Protein AF-A0A285NQ86-F1 (afdb_monomer_lite)

Structure (mmCIF, N/CA/C/O backbone):
data_AF-A0A285NQ86-F1
#
_entry.id   AF-A0A285NQ86-F1
#
loop_
_atom_site.group_PDB
_atom_site.id
_atom_site.type_symbol
_atom_site.label_atom_id
_atom_site.label_alt_id
_atom_site.label_comp_id
_atom_site.label_asym_id
_atom_site.label_entity_id
_atom_site.label_seq_id
_atom_site.pdbx_PDB_ins_code
_atom_site.Cartn_x
_atom_site.Cartn_y
_atom_site.Cartn_z
_atom_site.occupancy
_atom_site.B_iso_or_equiv
_atom_site.auth_seq_id
_atom_site.auth_comp_id
_atom_site.auth_asym_id
_atom_site.auth_atom_id
_atom_site.pdbx_PDB_model_num
ATOM 1 N N . MET A 1 1 ? -14.097 10.245 -9.332 1.00 71.69 1 MET A N 1
ATOM 2 C CA . MET A 1 1 ? -13.538 10.288 -7.961 1.00 71.69 1 MET A CA 1
ATOM 3 C C . MET A 1 1 ? -12.787 8.986 -7.724 1.00 71.69 1 MET A C 1
ATOM 5 O O . MET A 1 1 ? -13.343 7.946 -8.057 1.00 71.69 1 MET A O 1
ATOM 9 N N . ILE A 1 2 ? -11.537 9.020 -7.247 1.00 87.94 2 ILE A N 1
ATOM 10 C CA . ILE A 1 2 ? -10.789 7.783 -6.964 1.00 87.94 2 ILE A CA 1
ATOM 11 C C . ILE A 1 2 ? -11.384 7.130 -5.719 1.00 87.94 2 ILE A C 1
ATOM 13 O O . ILE A 1 2 ? -11.469 7.758 -4.665 1.00 87.94 2 ILE A O 1
ATOM 17 N N . GLU A 1 3 ? -11.783 5.868 -5.838 1.00 92.81 3 GLU A N 1
ATOM 18 C CA . GLU A 1 3 ? -12.257 5.094 -4.696 1.00 92.81 3 GLU A CA 1
ATOM 19 C C . GLU A 1 3 ? -11.069 4.677 -3.817 1.00 92.81 3 GLU A C 1
ATOM 21 O O . GLU A 1 3 ? -10.182 3.940 -4.252 1.00 92.81 3 GLU A O 1
ATOM 26 N N . ILE A 1 4 ? -11.044 5.162 -2.572 1.00 96.62 4 ILE A N 1
ATOM 27 C CA . ILE A 1 4 ? -10.001 4.812 -1.602 1.00 96.62 4 ILE A CA 1
ATOM 28 C C . ILE A 1 4 ? -10.269 3.407 -1.070 1.00 96.62 4 ILE A C 1
ATOM 30 O O . ILE A 1 4 ? -11.353 3.105 -0.569 1.00 96.62 4 ILE A O 1
ATOM 34 N N . MET A 1 5 ? -9.254 2.549 -1.140 1.00 97.06 5 MET A N 1
ATOM 35 C CA . MET A 1 5 ? -9.350 1.188 -0.628 1.00 97.06 5 MET A CA 1
ATOM 36 C C . MET A 1 5 ? -9.450 1.196 0.897 1.00 97.06 5 MET A C 1
ATOM 38 O O . MET A 1 5 ? -8.749 1.945 1.580 1.00 97.06 5 MET A O 1
ATOM 42 N N . LYS A 1 6 ? -10.273 0.304 1.454 1.00 97.75 6 LYS A N 1
ATOM 43 C CA . LYS A 1 6 ? -10.273 0.053 2.899 1.00 97.75 6 LYS A CA 1
ATOM 44 C C . LYS A 1 6 ? -8.928 -0.549 3.302 1.00 97.75 6 LYS A C 1
ATOM 46 O O . LYS A 1 6 ? -8.310 -1.279 2.531 1.00 97.75 6 LYS A O 1
ATOM 51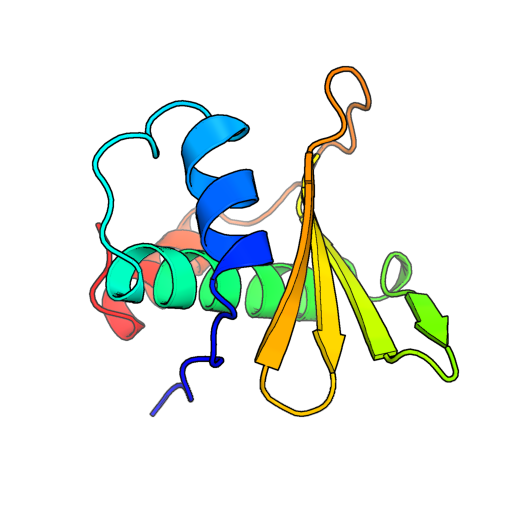 N N . LEU A 1 7 ? -8.491 -0.289 4.527 1.00 98.06 7 LEU A N 1
ATOM 52 C CA . LEU A 1 7 ? -7.250 -0.828 5.078 1.00 98.06 7 LEU A CA 1
ATOM 53 C C . LEU A 1 7 ? -7.563 -1.525 6.399 1.00 98.06 7 LEU A C 1
ATOM 55 O O . LEU A 1 7 ? -8.151 -0.903 7.282 1.00 98.06 7 LEU A O 1
ATOM 59 N N . ASN A 1 8 ? -7.216 -2.804 6.545 1.00 97.06 8 ASN A N 1
ATOM 60 C CA . ASN A 1 8 ? -7.377 -3.479 7.835 1.00 97.06 8 ASN A CA 1
ATOM 61 C C . ASN A 1 8 ? -6.278 -3.052 8.831 1.00 97.06 8 ASN A C 1
ATOM 63 O O . ASN A 1 8 ? -5.236 -2.515 8.448 1.00 97.06 8 ASN A O 1
ATOM 67 N N . ASP A 1 9 ? -6.510 -3.274 10.126 1.00 97.75 9 ASP A N 1
ATOM 68 C CA . ASP A 1 9 ? -5.596 -2.801 11.176 1.00 97.75 9 ASP A CA 1
ATOM 69 C C . ASP A 1 9 ? -4.241 -3.503 11.158 1.00 97.75 9 ASP A C 1
ATOM 71 O O . ASP A 1 9 ? -3.211 -2.871 11.402 1.00 97.75 9 ASP A O 1
ATOM 75 N N . LYS A 1 10 ? -4.220 -4.790 10.792 1.00 96.88 10 LYS A N 1
ATOM 76 C CA . LYS A 1 10 ? -2.977 -5.558 10.668 1.00 96.88 10 LYS A CA 1
ATOM 77 C C . LYS A 1 10 ? -2.082 -4.980 9.570 1.00 96.88 10 LYS A C 1
ATOM 79 O O . LYS A 1 10 ? -0.929 -4.660 9.835 1.00 96.88 10 LYS A O 1
ATOM 84 N N . ALA A 1 11 ? -2.620 -4.777 8.367 1.00 97.50 11 ALA A N 1
ATOM 85 C CA . ALA A 1 11 ? -1.888 -4.193 7.247 1.00 97.50 11 ALA A CA 1
ATOM 86 C C . ALA A 1 11 ? -1.479 -2.744 7.527 1.00 97.50 11 ALA A C 1
ATOM 88 O O . ALA A 1 11 ? -0.364 -2.357 7.182 1.00 97.50 11 ALA A O 1
ATOM 89 N N . TYR A 1 12 ? -2.341 -1.956 8.183 1.00 98.19 12 TYR A N 1
ATOM 90 C CA . TYR A 1 12 ? -1.987 -0.609 8.634 1.00 98.19 12 TYR A CA 1
ATOM 91 C C . TYR A 1 12 ? -0.778 -0.631 9.572 1.00 98.19 12 TYR A C 1
ATOM 93 O O . TYR A 1 12 ? 0.196 0.081 9.327 1.00 98.19 12 TYR A O 1
ATOM 101 N N . THR A 1 13 ? -0.818 -1.478 10.601 1.00 97.19 13 THR A N 1
ATOM 102 C CA . THR A 1 13 ? 0.265 -1.614 11.583 1.00 97.19 13 THR A CA 1
ATOM 103 C C . THR A 1 13 ? 1.568 -2.011 10.902 1.00 97.19 13 THR A C 1
ATOM 105 O O . THR A 1 13 ? 2.586 -1.346 11.102 1.00 97.19 13 THR A O 1
ATOM 108 N N . THR A 1 14 ? 1.534 -3.019 10.025 1.00 96.81 14 THR A N 1
ATOM 109 C CA . THR A 1 14 ? 2.717 -3.433 9.266 1.00 96.81 14 THR A CA 1
ATOM 110 C C . THR A 1 14 ? 3.248 -2.290 8.407 1.00 96.81 14 THR A C 1
ATOM 112 O O . THR A 1 14 ? 4.409 -1.922 8.544 1.00 96.81 14 THR A O 1
ATOM 115 N N . TYR A 1 15 ? 2.405 -1.650 7.593 1.00 96.62 15 TYR A N 1
ATOM 116 C CA . TYR A 1 15 ? 2.823 -0.552 6.718 1.00 96.62 15 TYR A CA 1
ATOM 117 C C . TYR A 1 15 ? 3.470 0.610 7.487 1.00 96.62 15 TYR A C 1
ATOM 119 O O . TYR A 1 15 ? 4.521 1.115 7.088 1.00 96.62 15 TYR A O 1
ATOM 127 N N . LYS A 1 16 ? 2.865 1.001 8.613 1.00 96.00 16 LYS A N 1
ATOM 128 C CA . LYS A 1 16 ? 3.350 2.058 9.511 1.00 96.00 16 LYS A CA 1
ATOM 129 C C . LYS A 1 16 ? 4.730 1.739 10.097 1.00 96.00 16 LYS A C 1
ATOM 131 O O . LYS A 1 16 ? 5.556 2.638 10.247 1.00 96.00 16 LYS A O 1
ATOM 136 N N . GLN A 1 17 ? 4.981 0.474 10.433 1.00 95.19 17 GLN A N 1
ATOM 137 C CA . GLN A 1 17 ? 6.213 0.033 11.094 1.00 95.19 17 GLN A CA 1
ATOM 138 C C . GLN A 1 17 ? 7.342 -0.297 10.115 1.00 95.19 17 GLN A C 1
ATOM 140 O O . GLN A 1 17 ? 8.509 -0.034 10.412 1.00 95.19 17 GLN A O 1
ATOM 145 N N . THR A 1 18 ? 7.019 -0.871 8.954 1.00 94.00 18 THR A N 1
ATOM 146 C CA . THR A 1 18 ? 8.025 -1.401 8.028 1.00 94.00 18 THR A CA 1
ATOM 147 C C . THR A 1 18 ? 8.461 -0.400 6.970 1.00 94.00 18 THR A C 1
ATOM 149 O O . THR A 1 18 ? 9.538 -0.575 6.401 1.00 94.00 18 THR A O 1
ATOM 152 N N . VAL A 1 19 ? 7.658 0.625 6.669 1.00 91.56 19 VAL A N 1
ATOM 153 C CA . VAL A 1 19 ? 7.984 1.636 5.653 1.00 91.56 19 VAL A CA 1
ATOM 154 C C . VAL A 1 19 ? 8.575 2.878 6.308 1.00 91.56 19 VAL A C 1
ATOM 156 O O . VAL A 1 19 ? 7.988 3.479 7.209 1.00 91.56 19 VAL A O 1
ATOM 159 N N . ARG A 1 20 ? 9.763 3.281 5.845 1.00 88.69 20 ARG A N 1
ATOM 160 C CA . ARG A 1 20 ? 10.470 4.458 6.361 1.00 88.69 20 ARG A CA 1
ATOM 161 C C . ARG A 1 20 ? 9.612 5.717 6.189 1.00 88.69 20 ARG A C 1
ATOM 163 O O . ARG A 1 20 ? 9.005 5.916 5.143 1.00 88.69 20 AR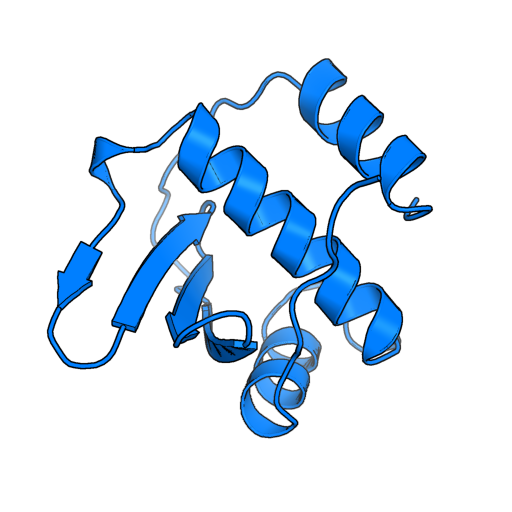G A O 1
ATOM 170 N N . GLY A 1 21 ? 9.579 6.561 7.220 1.00 88.25 21 GLY A N 1
ATOM 171 C CA . GLY A 1 21 ? 8.835 7.827 7.205 1.00 88.25 21 GLY A CA 1
ATOM 172 C C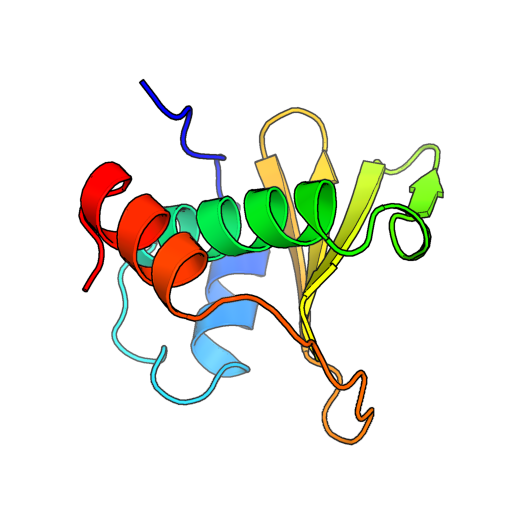 . GLY A 1 21 ? 7.328 7.697 7.449 1.00 88.25 21 GLY A C 1
ATOM 173 O O . GLY A 1 21 ? 6.644 8.711 7.483 1.00 88.25 21 GLY A O 1
ATOM 174 N N . ASN A 1 22 ? 6.804 6.484 7.668 1.00 92.25 22 ASN A N 1
ATOM 175 C CA . ASN A 1 22 ? 5.370 6.270 7.882 1.00 92.25 22 ASN A CA 1
ATOM 176 C C . ASN A 1 22 ? 4.964 6.076 9.353 1.00 92.25 22 ASN A C 1
ATOM 178 O O . ASN A 1 22 ? 3.787 5.873 9.622 1.00 92.25 22 ASN A O 1
ATOM 182 N N . ARG A 1 23 ? 5.879 6.166 10.329 1.00 91.38 23 ARG A N 1
ATOM 183 C CA . ARG A 1 23 ? 5.569 5.885 11.749 1.00 91.38 23 ARG A CA 1
ATOM 184 C C . ARG A 1 23 ? 4.496 6.787 12.366 1.00 91.38 23 ARG A C 1
ATOM 186 O O . ARG A 1 23 ? 3.885 6.380 13.346 1.00 91.38 23 ARG A O 1
ATOM 193 N N . THR A 1 24 ? 4.263 7.979 11.830 1.00 92.75 24 THR A N 1
ATOM 194 C CA . THR A 1 24 ? 3.311 8.961 12.378 1.00 92.75 24 THR A CA 1
ATOM 195 C C . THR A 1 24 ? 2.027 9.088 11.562 1.00 92.75 24 THR A C 1
ATOM 197 O O . THR A 1 24 ? 1.129 9.812 11.975 1.00 92.75 24 THR A O 1
ATOM 200 N N . ILE A 1 25 ? 1.897 8.373 10.438 1.00 94.69 25 ILE A N 1
ATOM 201 C CA . ILE A 1 25 ? 0.735 8.541 9.557 1.00 94.69 25 ILE A CA 1
ATOM 202 C C . ILE A 1 25 ? -0.518 7.897 10.148 1.00 94.69 25 ILE A C 1
ATOM 204 O O . ILE A 1 25 ? -0.480 6.830 10.780 1.00 94.69 25 ILE A O 1
ATOM 208 N N . THR A 1 26 ? -1.653 8.516 9.868 1.00 96.25 26 THR A N 1
ATOM 209 C CA . THR A 1 26 ? -2.980 7.990 10.169 1.00 96.25 26 THR A CA 1
ATOM 210 C C . THR A 1 26 ? -3.336 6.818 9.252 1.00 96.25 26 THR A C 1
ATOM 212 O O . THR A 1 26 ? -2.772 6.623 8.171 1.00 96.25 26 THR A O 1
ATOM 215 N N . LYS A 1 27 ? -4.333 6.028 9.662 1.00 96.75 27 LYS A N 1
ATOM 216 C CA . LYS A 1 27 ? -4.872 4.931 8.847 1.00 96.75 27 LYS A CA 1
ATOM 217 C C . LYS A 1 27 ? -5.469 5.428 7.522 1.00 96.75 27 LYS A C 1
ATOM 219 O O . LYS A 1 27 ? -5.341 4.749 6.507 1.00 96.75 27 LYS A O 1
ATOM 224 N N . SER A 1 28 ? -6.060 6.626 7.520 1.00 96.38 28 SER A N 1
ATOM 225 C CA . SER A 1 28 ? -6.606 7.273 6.318 1.00 96.38 28 SER A CA 1
ATOM 226 C C . SER A 1 28 ? -5.503 7.649 5.322 1.00 96.38 28 SER A C 1
ATOM 228 O O . SER A 1 28 ? -5.574 7.293 4.145 1.00 96.38 28 SER A O 1
ATOM 230 N N . GLU A 1 29 ? -4.425 8.282 5.791 1.00 96.50 29 GLU A N 1
ATOM 231 C CA . GLU A 1 29 ? -3.270 8.607 4.944 1.00 96.50 29 GLU A CA 1
ATOM 232 C C . GLU A 1 29 ? -2.587 7.349 4.404 1.00 96.50 29 GLU A C 1
ATOM 234 O O . GLU A 1 29 ? -2.222 7.297 3.228 1.00 96.50 29 GLU A O 1
ATOM 239 N N . ALA A 1 30 ? -2.455 6.308 5.233 1.00 97.25 30 ALA A N 1
ATOM 240 C CA . ALA A 1 30 ? -1.935 5.015 4.804 1.00 97.25 30 ALA A CA 1
ATOM 241 C C . ALA A 1 30 ? -2.798 4.398 3.694 1.00 97.25 30 ALA A C 1
ATOM 243 O O . ALA A 1 30 ? -2.262 3.977 2.669 1.00 97.25 30 ALA A O 1
ATOM 244 N N . ALA A 1 31 ? -4.125 4.391 3.858 1.00 97.62 31 ALA A N 1
ATOM 245 C CA . ALA A 1 31 ? -5.059 3.874 2.861 1.00 97.62 31 ALA A CA 1
ATOM 246 C C . ALA A 1 31 ? -4.943 4.620 1.524 1.00 97.62 31 ALA A C 1
ATOM 248 O O . ALA A 1 31 ? -4.863 3.987 0.471 1.00 97.62 31 ALA A O 1
ATOM 249 N N . LYS A 1 32 ? -4.842 5.954 1.551 1.00 97.56 32 LYS A N 1
ATOM 250 C CA . LYS A 1 32 ? -4.633 6.780 0.352 1.00 97.56 32 LYS A CA 1
ATOM 251 C C . LYS A 1 32 ? -3.292 6.486 -0.327 1.00 97.56 32 LYS A C 1
ATOM 253 O O . LYS A 1 32 ? -3.258 6.227 -1.528 1.00 97.56 32 LYS A O 1
ATOM 258 N N . LYS A 1 33 ? -2.187 6.457 0.431 1.00 96.62 33 LYS A N 1
ATOM 259 C CA . LYS A 1 33 ? -0.847 6.140 -0.103 1.00 96.62 33 LYS A CA 1
ATOM 260 C C . LYS A 1 33 ? -0.798 4.744 -0.725 1.00 96.62 33 LYS A C 1
ATOM 262 O O . LYS A 1 33 ? -0.234 4.575 -1.802 1.00 96.62 33 LYS A O 1
ATOM 267 N N . LEU A 1 34 ? -1.399 3.753 -0.071 1.00 97.31 34 LEU A N 1
ATOM 268 C CA . LEU A 1 34 ? -1.465 2.388 -0.586 1.00 97.31 34 LEU A CA 1
ATOM 269 C C . LEU A 1 34 ? -2.382 2.281 -1.808 1.00 97.31 34 LEU A C 1
ATOM 271 O O . LEU A 1 34 ? -2.012 1.608 -2.763 1.00 97.31 34 LEU A O 1
ATOM 275 N N . THR A 1 35 ? -3.510 2.997 -1.829 1.00 97.81 35 THR A N 1
ATOM 276 C CA . THR A 1 35 ? -4.385 3.094 -3.012 1.00 97.81 35 THR A CA 1
ATOM 277 C C . THR A 1 35 ? -3.611 3.646 -4.209 1.00 97.81 35 THR A C 1
ATOM 279 O O . THR A 1 35 ? -3.632 3.040 -5.276 1.00 97.81 35 THR A O 1
ATOM 282 N N . ARG A 1 36 ? -2.845 4.734 -4.025 1.00 96.75 36 ARG A N 1
ATOM 283 C CA . ARG A 1 36 ? -1.954 5.267 -5.069 1.00 96.75 36 ARG A CA 1
ATOM 284 C C . ARG A 1 36 ? -0.988 4.200 -5.580 1.00 96.75 36 ARG A C 1
ATOM 286 O O . ARG A 1 36 ? -0.840 4.034 -6.784 1.00 96.75 36 ARG A O 1
ATOM 293 N N . ASN A 1 37 ? -0.329 3.484 -4.671 1.00 95.94 37 ASN A N 1
ATOM 294 C CA .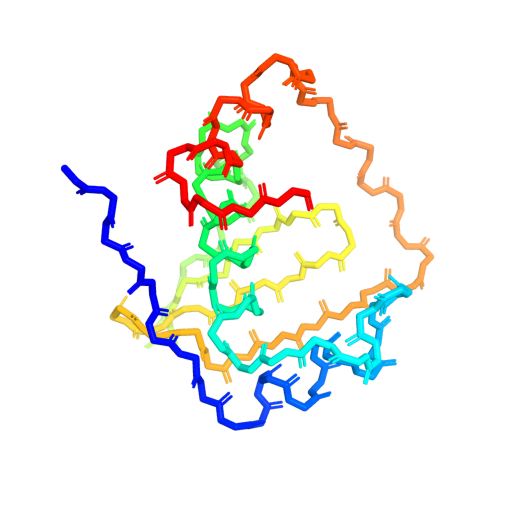 ASN A 1 37 ? 0.646 2.460 -5.038 1.00 95.94 37 ASN A CA 1
ATOM 295 C C . ASN A 1 37 ? -0.002 1.293 -5.805 1.00 95.94 37 ASN A C 1
ATOM 297 O O . ASN A 1 37 ? 0.599 0.791 -6.746 1.00 95.94 37 ASN A O 1
ATOM 301 N N . VAL A 1 38 ? -1.227 0.891 -5.447 1.00 96.81 38 VAL A N 1
ATOM 302 C CA . VAL A 1 38 ? -1.999 -0.129 -6.179 1.00 96.81 38 VAL A CA 1
ATOM 303 C C . VAL A 1 38 ? -2.360 0.349 -7.585 1.00 96.81 38 VAL A C 1
ATOM 305 O O . VAL A 1 38 ? -2.215 -0.418 -8.533 1.00 96.81 38 VAL A O 1
ATOM 308 N N . ILE A 1 39 ? -2.794 1.605 -7.738 1.00 96.44 39 ILE A N 1
ATOM 309 C CA . ILE A 1 39 ? -3.097 2.192 -9.053 1.00 96.44 39 ILE A CA 1
ATOM 310 C C . ILE A 1 39 ? -1.844 2.189 -9.929 1.00 96.44 39 ILE A C 1
ATOM 312 O O . ILE A 1 39 ? -1.880 1.659 -11.033 1.00 96.44 39 ILE A O 1
ATOM 316 N N . LEU A 1 40 ? -0.724 2.688 -9.405 1.00 95.50 40 LEU A N 1
ATOM 317 C CA . LEU A 1 40 ? 0.544 2.723 -10.133 1.00 95.50 40 LEU A CA 1
ATOM 318 C C . LEU A 1 40 ? 1.051 1.319 -10.485 1.00 95.50 40 LEU A C 1
ATOM 320 O O . LEU A 1 40 ? 1.487 1.096 -11.606 1.00 95.50 40 LEU A O 1
ATOM 324 N N . ALA A 1 41 ? 0.942 0.356 -9.566 1.00 94.75 41 ALA A N 1
ATOM 325 C CA . ALA A 1 41 ? 1.290 -1.035 -9.849 1.00 94.75 41 ALA A CA 1
ATOM 326 C C . ALA A 1 41 ? 0.421 -1.630 -10.964 1.00 94.75 41 ALA A C 1
ATOM 328 O O . ALA A 1 41 ? 0.915 -2.373 -11.803 1.00 94.75 41 ALA A O 1
ATOM 329 N N . ARG A 1 42 ? -0.869 -1.277 -11.001 1.00 94.94 42 ARG A N 1
ATOM 330 C CA . ARG A 1 42 ? -1.783 -1.709 -12.062 1.00 94.94 42 ARG A CA 1
ATOM 331 C C . ARG A 1 42 ? -1.468 -1.079 -13.415 1.00 94.94 42 ARG A C 1
ATOM 333 O O . ARG A 1 42 ? -1.655 -1.740 -14.428 1.00 94.94 42 ARG A O 1
ATOM 340 N N . GLU A 1 43 ? -1.065 0.186 -13.418 1.00 94.75 43 GLU A N 1
ATOM 341 C CA . GLU A 1 43 ? -0.771 0.946 -14.636 1.00 94.75 43 GLU A CA 1
ATOM 342 C C . GLU A 1 43 ? 0.575 0.553 -15.254 1.00 94.75 43 GLU A C 1
ATOM 344 O O . GLU A 1 43 ? 0.650 0.407 -16.469 1.00 94.75 43 GLU A O 1
ATOM 349 N N . TYR A 1 44 ? 1.612 0.364 -14.434 1.00 93.62 44 TYR A N 1
ATOM 350 C CA . TYR A 1 44 ? 2.994 0.250 -14.915 1.00 93.62 44 TYR A CA 1
ATOM 351 C C . TYR A 1 44 ? 3.619 -1.135 -14.755 1.00 93.62 44 TYR A C 1
ATOM 353 O O . TYR A 1 44 ? 4.569 -1.428 -15.469 1.00 93.62 44 TYR A O 1
ATOM 361 N N . PHE A 1 45 ? 3.101 -1.980 -13.855 1.00 91.25 45 PHE A N 1
ATOM 362 C CA . PHE A 1 45 ? 3.658 -3.318 -13.592 1.00 91.25 45 PHE A CA 1
ATOM 363 C C . PHE A 1 45 ? 2.586 -4.421 -13.599 1.00 91.25 45 PHE A C 1
ATOM 365 O O . PHE A 1 45 ? 2.498 -5.208 -12.643 1.00 91.25 45 PHE A O 1
ATOM 372 N N . PRO A 1 46 ? 1.706 -4.485 -14.621 1.00 93.56 46 PRO A N 1
ATOM 373 C CA . PRO A 1 46 ? 0.642 -5.484 -14.675 1.00 93.56 46 PRO A CA 1
ATOM 374 C C . PRO A 1 46 ? 1.164 -6.929 -14.647 1.00 93.56 46 PRO A C 1
ATOM 376 O O . PRO A 1 46 ? 0.493 -7.808 -14.105 1.00 93.56 46 PRO A O 1
ATOM 379 N N . GLU A 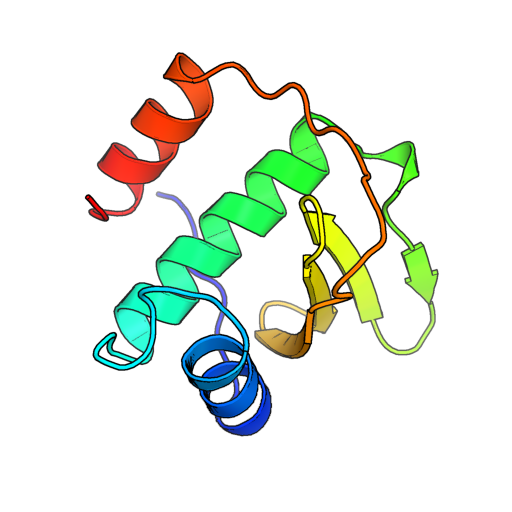1 47 ? 2.364 -7.173 -15.171 1.00 92.00 47 GLU A N 1
ATOM 380 C CA . GLU A 1 47 ? 3.059 -8.462 -15.185 1.00 92.00 47 GLU A CA 1
ATOM 381 C C . GLU A 1 47 ? 3.464 -8.953 -13.788 1.00 92.00 47 GLU A C 1
ATOM 383 O O . GLU A 1 47 ? 3.568 -10.159 -13.562 1.00 92.00 47 GLU A O 1
ATOM 388 N N . LEU A 1 48 ? 3.638 -8.043 -12.822 1.00 91.44 48 LEU A N 1
ATOM 389 C CA . LEU A 1 48 ? 3.968 -8.394 -11.437 1.00 91.44 48 LEU A CA 1
ATOM 390 C C . LEU A 1 48 ? 2.724 -8.691 -10.586 1.00 91.44 48 LEU A C 1
ATOM 392 O O . LEU A 1 48 ? 2.845 -9.090 -9.422 1.00 91.44 48 LEU A O 1
ATOM 396 N N . ILE A 1 49 ? 1.519 -8.507 -11.137 1.00 93.81 49 ILE A N 1
ATOM 397 C CA . ILE A 1 49 ? 0.267 -8.737 -10.415 1.00 93.81 49 ILE A CA 1
ATOM 398 C C . ILE A 1 49 ? 0.004 -10.235 -10.296 1.00 93.81 49 ILE A C 1
ATOM 400 O O . ILE A 1 49 ? -0.257 -10.932 -11.275 1.00 93.81 49 ILE A O 1
ATOM 404 N N . LYS A 1 50 ? -0.043 -10.726 -9.056 1.00 94.06 50 LYS A N 1
ATOM 405 C CA . LYS A 1 50 ? -0.348 -12.132 -8.762 1.00 94.06 50 LYS A CA 1
ATOM 406 C C . LYS A 1 50 ? -1.795 -12.269 -8.311 1.00 94.06 50 LYS A C 1
ATOM 408 O O . LYS A 1 50 ? -2.185 -11.698 -7.294 1.00 94.06 50 LYS A O 1
ATOM 413 N N . LYS A 1 51 ? -2.592 -13.046 -9.047 1.00 95.25 51 LYS A N 1
ATOM 414 C CA . LYS A 1 51 ? -3.993 -13.345 -8.712 1.00 95.25 51 LYS A CA 1
ATOM 415 C C . LYS A 1 51 ? -4.108 -14.779 -8.210 1.00 95.25 51 LYS A C 1
ATOM 417 O O . LYS A 1 51 ? -3.598 -15.695 -8.845 1.00 95.25 51 LYS A O 1
ATOM 422 N N . ASN A 1 52 ? -4.781 -14.978 -7.083 1.00 92.38 52 ASN A N 1
ATOM 423 C CA . ASN A 1 52 ? -5.135 -16.304 -6.582 1.00 92.38 52 ASN A CA 1
ATOM 424 C C . ASN A 1 52 ? -6.462 -16.260 -5.811 1.00 92.38 52 ASN A C 1
ATOM 426 O O . ASN A 1 52 ? -7.059 -15.200 -5.621 1.00 92.38 52 ASN A O 1
ATOM 430 N N . VAL A 1 53 ? -6.914 -17.420 -5.333 1.00 89.94 53 VAL A N 1
ATOM 431 C CA . VAL A 1 53 ? -8.169 -17.561 -4.572 1.00 89.94 53 VAL A CA 1
ATOM 432 C C . VAL A 1 53 ? -8.214 -16.717 -3.291 1.00 89.94 53 VAL A C 1
ATOM 434 O O . VAL A 1 53 ? -9.289 -16.403 -2.787 1.00 89.94 53 VAL A O 1
ATOM 437 N N . LEU A 1 54 ? -7.056 -16.304 -2.764 1.00 88.75 54 LEU A N 1
ATOM 438 C CA . LEU A 1 54 ? -6.950 -15.486 -1.556 1.00 88.75 54 LEU A CA 1
ATOM 439 C C . LEU A 1 54 ? -6.926 -13.976 -1.846 1.00 88.75 54 LEU A C 1
ATOM 441 O O . LEU A 1 54 ? -6.873 -13.186 -0.898 1.00 88.75 54 LEU A O 1
ATOM 445 N N . GLY A 1 55 ? -6.935 -13.566 -3.117 1.00 94.06 55 GLY A N 1
ATOM 446 C CA . GLY A 1 55 ? -6.970 -12.170 -3.542 1.00 94.06 55 GLY A CA 1
ATOM 447 C C . GLY A 1 55 ? -5.940 -11.824 -4.616 1.00 94.06 55 GLY A C 1
ATOM 448 O O . GLY A 1 55 ? -5.404 -12.683 -5.315 1.00 94.06 55 GLY A O 1
ATOM 449 N N . ILE A 1 56 ? -5.677 -10.526 -4.743 1.00 97.44 56 ILE A N 1
ATOM 450 C CA . ILE A 1 56 ? -4.760 -9.958 -5.732 1.00 97.44 56 ILE A CA 1
ATOM 451 C C . ILE A 1 56 ? -3.599 -9.301 -4.994 1.00 97.44 56 ILE A C 1
ATOM 453 O O . ILE A 1 56 ? -3.821 -8.461 -4.124 1.00 97.44 56 ILE A O 1
ATOM 457 N N . THR A 1 57 ? -2.371 -9.667 -5.339 1.00 97.12 57 THR A N 1
ATOM 458 C CA . THR A 1 57 ? -1.160 -9.024 -4.827 1.00 97.12 57 THR A CA 1
ATOM 459 C C . THR A 1 57 ? -0.587 -8.095 -5.888 1.00 97.12 57 THR A C 1
ATOM 461 O O . THR A 1 57 ? -0.246 -8.540 -6.982 1.00 97.12 57 THR A O 1
ATOM 464 N N . TYR A 1 58 ? -0.465 -6.818 -5.537 1.00 96.12 58 TYR A N 1
ATOM 465 C CA . TYR A 1 58 ? 0.183 -5.779 -6.334 1.00 96.12 58 TYR A CA 1
ATOM 466 C C . TYR A 1 58 ? 1.602 -5.550 -5.819 1.00 96.12 58 TYR A C 1
ATOM 468 O O . TYR A 1 58 ? 1.803 -5.447 -4.607 1.00 96.12 58 TYR A O 1
ATOM 476 N N . VAL A 1 59 ? 2.574 -5.444 -6.722 1.00 93.31 59 VAL A N 1
ATOM 477 C CA . VAL A 1 59 ? 3.972 -5.171 -6.372 1.00 93.31 59 VAL A CA 1
ATOM 478 C C . VAL A 1 59 ? 4.284 -3.708 -6.674 1.00 93.31 59 VAL A C 1
ATOM 480 O O . VAL A 1 59 ? 4.152 -3.256 -7.805 1.00 93.31 59 VAL A O 1
ATOM 483 N N . TYR A 1 60 ? 4.683 -2.964 -5.644 1.00 92.38 60 TYR A N 1
ATOM 484 C CA . TYR A 1 60 ? 5.155 -1.586 -5.740 1.00 92.38 60 TYR A CA 1
ATOM 485 C C . TYR A 1 60 ? 6.531 -1.480 -5.067 1.00 92.38 60 TYR A C 1
ATOM 487 O O . TYR A 1 60 ? 6.656 -1.206 -3.870 1.00 92.38 60 TYR A O 1
ATOM 495 N N . GLY A 1 61 ? 7.580 -1.745 -5.837 1.00 90.31 61 GLY A N 1
ATOM 496 C CA . GLY A 1 61 ? 8.973 -1.709 -5.423 1.00 90.31 61 GLY A CA 1
ATOM 497 C C . GLY A 1 61 ? 9.183 -2.875 -4.483 1.00 90.31 61 GLY A C 1
ATOM 498 O O . GLY A 1 61 ? 8.999 -4.028 -4.868 1.00 90.31 61 GLY A O 1
ATOM 499 N N . ASN A 1 62 ? 9.447 -2.557 -3.222 1.00 91.19 62 ASN A N 1
ATOM 500 C CA . ASN A 1 62 ? 9.630 -3.554 -2.172 1.00 91.19 62 ASN A CA 1
ATOM 501 C C . ASN A 1 62 ? 8.312 -3.932 -1.482 1.00 91.19 62 ASN A C 1
ATOM 503 O O . ASN A 1 62 ? 8.292 -4.830 -0.642 1.00 91.19 62 ASN A O 1
ATOM 507 N N . LEU A 1 63 ? 7.217 -3.228 -1.788 1.00 93.75 63 LEU A N 1
ATOM 508 C CA . LEU A 1 63 ? 5.920 -3.448 -1.161 1.00 93.75 63 LEU A CA 1
ATOM 509 C C . LEU A 1 63 ? 5.083 -4.436 -1.957 1.00 93.75 63 LEU A C 1
ATOM 511 O O . LEU A 1 63 ? 4.683 -4.156 -3.084 1.00 93.75 63 LEU A O 1
ATOM 515 N N . HIS A 1 64 ? 4.737 -5.548 -1.323 1.00 95.25 64 HIS A N 1
ATOM 516 C CA . HIS A 1 64 ? 3.689 -6.438 -1.797 1.00 95.25 64 HIS A CA 1
ATOM 517 C C . HIS A 1 64 ? 2.395 -6.081 -1.068 1.00 95.25 64 HIS A C 1
ATOM 519 O O . HIS A 1 64 ? 2.302 -6.162 0.160 1.00 95.25 64 HIS A O 1
ATOM 525 N N . ILE A 1 65 ? 1.401 -5.647 -1.837 1.00 97.38 65 ILE A N 1
ATOM 526 C CA . ILE A 1 65 ? 0.124 -5.138 -1.345 1.00 97.38 65 ILE A CA 1
ATOM 527 C C . ILE A 1 65 ? -0.961 -6.137 -1.722 1.00 97.38 65 ILE A C 1
ATOM 529 O O . ILE A 1 65 ? -1.360 -6.219 -2.883 1.00 97.38 65 ILE A O 1
ATOM 533 N N . LYS A 1 66 ? -1.450 -6.903 -0.743 1.00 98.00 66 LYS A N 1
ATOM 534 C CA . LYS A 1 66 ? -2.515 -7.883 -0.970 1.00 98.00 66 LYS A CA 1
ATOM 535 C C . LYS A 1 66 ? -3.884 -7.261 -0.736 1.00 98.00 66 LYS A C 1
ATOM 537 O O . LYS A 1 66 ? -4.171 -6.734 0.341 1.00 98.00 66 LYS A O 1
ATOM 542 N N . VAL A 1 67 ? -4.744 -7.399 -1.733 1.00 97.75 67 VAL A N 1
ATOM 543 C CA . VAL A 1 67 ? -6.100 -6.864 -1.782 1.00 97.75 67 VAL A CA 1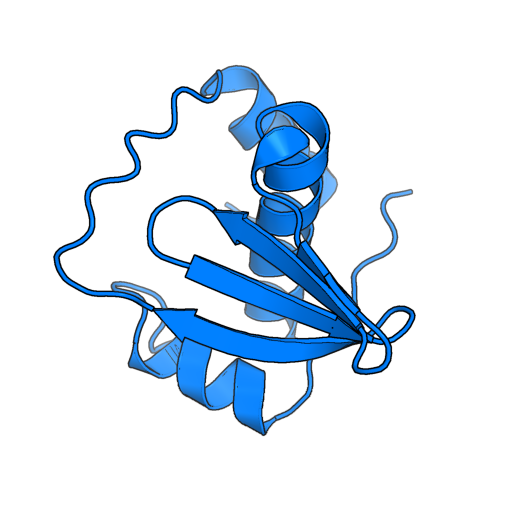
ATOM 544 C C . VAL A 1 67 ? -7.105 -8.006 -1.892 1.00 97.75 67 VAL A C 1
ATOM 546 O O . VAL A 1 67 ? -6.945 -8.917 -2.704 1.00 97.75 67 VAL A O 1
ATOM 549 N N . ARG A 1 68 ? -8.187 -7.925 -1.113 1.00 96.44 68 ARG A N 1
ATOM 550 C CA . ARG A 1 68 ? -9.373 -8.778 -1.250 1.00 96.44 68 ARG A CA 1
ATOM 551 C C . ARG A 1 68 ? -10.610 -7.891 -1.393 1.00 96.44 68 ARG A C 1
ATOM 553 O O . ARG A 1 68 ? -10.927 -7.110 -0.494 1.00 96.44 68 ARG A O 1
ATOM 560 N N . GLY A 1 69 ? -11.287 -7.980 -2.539 1.00 93.06 69 GLY A N 1
ATOM 561 C CA . GLY A 1 69 ? -12.346 -7.034 -2.901 1.00 93.06 69 GLY A CA 1
ATOM 562 C C . GLY A 1 69 ? -11.797 -5.605 -2.955 1.00 93.06 69 GLY A C 1
ATOM 563 O O . GLY A 1 69 ? -10.872 -5.331 -3.711 1.00 93.06 69 GLY A O 1
ATOM 564 N N . LYS A 1 70 ? -12.324 -4.712 -2.111 1.00 94.50 70 LYS A N 1
ATOM 565 C CA . LYS A 1 70 ? -11.871 -3.311 -1.991 1.00 94.50 70 LYS A CA 1
ATOM 566 C C . LYS A 1 70 ? -11.049 -3.030 -0.726 1.00 94.50 70 LYS A C 1
ATOM 568 O O . LYS A 1 70 ? -10.945 -1.883 -0.298 1.00 94.50 70 LYS A O 1
ATOM 573 N N . THR A 1 71 ? -10.502 -4.075 -0.101 1.00 97.75 71 THR A N 1
ATOM 574 C CA . THR A 1 71 ? -9.774 -3.971 1.172 1.00 97.75 71 THR A CA 1
ATOM 575 C C . THR A 1 71 ? -8.343 -4.467 1.026 1.00 97.75 71 THR A C 1
ATOM 577 O O . THR A 1 71 ? -8.112 -5.584 0.567 1.00 97.75 71 THR A O 1
ATOM 580 N N . ILE A 1 72 ? -7.383 -3.659 1.463 1.00 98.19 72 ILE A N 1
ATOM 581 C CA . ILE A 1 72 ? -5.990 -4.051 1.660 1.00 98.19 72 ILE A CA 1
ATOM 582 C C . ILE A 1 72 ? -5.917 -4.872 2.947 1.00 98.19 72 ILE A C 1
ATOM 584 O O . ILE A 1 72 ? -6.223 -4.377 4.037 1.00 98.19 72 ILE A O 1
ATOM 588 N N . VAL A 1 73 ? -5.545 -6.143 2.799 1.00 97.81 73 VAL A N 1
ATOM 589 C CA . VAL A 1 73 ? -5.594 -7.144 3.874 1.00 97.81 73 VAL A CA 1
ATOM 590 C C . VAL A 1 73 ? -4.219 -7.574 4.377 1.00 97.81 73 VAL A C 1
ATOM 592 O O . VAL A 1 73 ? -4.122 -8.065 5.502 1.00 97.81 73 VAL A O 1
ATOM 595 N N . SER A 1 74 ? -3.168 -7.394 3.571 1.00 97.00 74 SER A N 1
ATOM 596 C CA . SER A 1 74 ? -1.784 -7.683 3.956 1.00 97.00 74 SER A CA 1
ATOM 597 C C . SER A 1 74 ? -0.812 -6.738 3.262 1.00 97.00 74 SER A C 1
ATOM 599 O O . SER A 1 74 ? -1.042 -6.326 2.121 1.00 97.00 74 SER A O 1
ATOM 601 N N . ILE A 1 75 ? 0.275 -6.427 3.962 1.00 96.94 75 ILE A N 1
ATOM 602 C CA . ILE A 1 75 ? 1.416 -5.665 3.466 1.00 96.94 75 ILE A CA 1
ATOM 603 C C . ILE A 1 75 ? 2.672 -6.428 3.850 1.00 96.94 75 ILE A C 1
ATOM 605 O O . ILE A 1 75 ? 2.848 -6.780 5.012 1.00 96.94 75 ILE A O 1
ATOM 609 N N . GLU A 1 76 ? 3.559 -6.623 2.887 1.00 95.00 76 GLU A N 1
ATOM 610 C CA . GLU A 1 76 ? 4.895 -7.165 3.115 1.00 95.00 76 GLU A CA 1
ATOM 611 C C . GLU A 1 76 ? 5.910 -6.203 2.495 1.00 95.00 76 GLU A C 1
ATOM 613 O O . GLU A 1 76 ? 5.746 -5.783 1.349 1.00 95.00 76 GLU A O 1
ATOM 618 N N . ASN A 1 77 ? 6.932 -5.811 3.262 1.00 93.69 77 ASN A N 1
ATOM 619 C CA . ASN A 1 77 ? 8.011 -4.949 2.782 1.00 93.69 77 ASN A CA 1
ATOM 620 C C . ASN A 1 77 ? 9.314 -5.752 2.703 1.00 93.69 77 ASN A C 1
ATOM 622 O O . ASN A 1 77 ? 9.969 -5.976 3.723 1.00 93.69 77 ASN A O 1
ATOM 626 N N . TYR A 1 78 ? 9.685 -6.169 1.497 1.00 89.00 78 TYR A N 1
ATOM 627 C CA . TYR A 1 78 ? 10.877 -6.968 1.239 1.00 89.00 78 TYR A CA 1
ATOM 628 C C . TYR A 1 78 ? 12.117 -6.068 1.230 1.00 89.00 78 TYR A C 1
ATOM 630 O O . TYR A 1 78 ? 12.449 -5.420 0.238 1.00 89.00 78 TYR A O 1
ATOM 638 N N . LYS A 1 79 ? 12.817 -5.991 2.366 1.00 75.19 79 LYS A N 1
ATOM 639 C CA . LYS A 1 79 ? 14.104 -5.290 2.448 1.00 75.19 79 LYS A CA 1
ATOM 640 C C . LYS A 1 79 ? 15.158 -6.095 1.678 1.00 75.19 79 LYS A C 1
ATOM 642 O O . LYS A 1 79 ? 15.433 -7.227 2.052 1.00 75.19 79 LYS A O 1
ATOM 647 N N . GLY A 1 80 ? 15.735 -5.508 0.628 1.00 64.69 80 GLY A N 1
ATOM 648 C CA . GLY A 1 80 ? 16.854 -6.095 -0.126 1.00 64.69 80 GLY A CA 1
ATOM 649 C C . GLY A 1 80 ? 16.528 -6.607 -1.534 1.00 64.69 80 GLY A C 1
ATOM 650 O O . GLY A 1 80 ? 17.453 -6.927 -2.268 1.00 64.69 80 GLY A O 1
ATOM 651 N N . GLY A 1 81 ? 15.258 -6.637 -1.950 1.00 57.09 81 GLY A N 1
ATOM 652 C CA . GLY A 1 81 ? 14.893 -6.881 -3.350 1.00 57.09 81 GLY A CA 1
ATOM 653 C C . GLY A 1 81 ? 14.829 -5.559 -4.106 1.00 57.09 81 GLY A C 1
ATOM 654 O O . GLY A 1 81 ? 14.026 -4.707 -3.748 1.00 57.09 81 GLY A O 1
ATOM 655 N N . CYS A 1 82 ? 15.675 -5.354 -5.113 1.00 51.78 82 CYS A N 1
ATOM 656 C CA . CYS A 1 82 ? 15.632 -4.145 -5.933 1.00 51.78 82 CYS A CA 1
ATOM 657 C C . CYS A 1 82 ? 14.740 -4.397 -7.153 1.00 51.78 82 CYS A C 1
ATOM 659 O O . CYS A 1 82 ? 15.232 -4.659 -8.247 1.00 51.78 82 CYS A O 1
ATOM 661 N N . ASN A 1 83 ? 13.419 -4.334 -6.973 1.00 61.38 83 ASN A N 1
ATOM 662 C CA . ASN A 1 83 ? 12.546 -4.118 -8.124 1.00 61.38 83 ASN A CA 1
ATOM 663 C C . ASN A 1 83 ? 12.665 -2.633 -8.457 1.00 61.38 83 ASN A C 1
ATOM 665 O O . ASN A 1 83 ? 11.971 -1.807 -7.857 1.00 61.38 83 ASN A O 1
ATOM 669 N N . HIS A 1 84 ? 13.615 -2.285 -9.328 1.00 61.69 84 HIS A N 1
ATOM 670 C CA . HIS A 1 84 ? 13.723 -0.922 -9.826 1.00 61.69 84 HIS A CA 1
ATOM 671 C C . HIS A 1 84 ? 12.407 -0.582 -10.524 1.00 61.69 84 HIS A C 1
ATOM 673 O O . HIS A 1 84 ? 12.073 -1.132 -11.569 1.00 61.69 84 HIS A O 1
ATOM 679 N N . ILE A 1 85 ? 11.639 0.298 -9.896 1.00 73.00 85 ILE A N 1
ATOM 680 C CA . ILE A 1 85 ? 10.388 0.806 -10.427 1.00 73.00 85 ILE A CA 1
ATOM 681 C C . ILE A 1 85 ? 10.712 2.087 -11.172 1.00 73.00 85 ILE A C 1
ATOM 683 O O . ILE A 1 85 ? 11.107 3.075 -10.551 1.00 73.00 85 ILE A O 1
ATOM 687 N N . ASP A 1 86 ? 10.514 2.072 -12.485 1.00 81.06 86 ASP A N 1
ATOM 688 C CA . ASP A 1 86 ? 10.461 3.300 -13.262 1.00 81.06 86 ASP A CA 1
ATOM 689 C C . ASP A 1 86 ? 8.996 3.734 -13.388 1.00 81.06 86 ASP A C 1
ATOM 691 O O . ASP A 1 86 ? 8.203 3.135 -14.112 1.00 81.06 86 ASP A O 1
ATOM 695 N N . ILE A 1 87 ? 8.605 4.729 -12.590 1.00 85.94 87 ILE A N 1
ATOM 696 C CA . ILE A 1 87 ? 7.304 5.393 -12.697 1.00 85.94 87 ILE A CA 1
ATOM 697 C C . ILE A 1 87 ? 7.577 6.867 -12.970 1.00 85.94 87 ILE A C 1
ATOM 699 O O . ILE A 1 87 ? 8.276 7.503 -12.170 1.00 85.94 87 ILE A O 1
ATOM 703 N N . PRO A 1 88 ? 6.927 7.464 -13.984 1.00 90.25 88 PRO A N 1
ATOM 704 C CA . PRO A 1 88 ? 6.971 8.900 -14.196 1.00 90.25 88 PRO A CA 1
ATOM 705 C C . PRO A 1 88 ? 6.586 9.666 -12.924 1.00 90.25 88 PRO A C 1
ATOM 707 O O . PRO A 1 88 ? 5.466 9.559 -12.409 1.00 90.25 88 PRO A O 1
ATOM 710 N N . GLY A 1 89 ? 7.508 10.490 -12.416 1.00 89.31 89 GLY A N 1
ATOM 711 C CA . GLY A 1 89 ? 7.273 11.297 -11.215 1.00 89.31 89 GLY A CA 1
ATOM 712 C C . GLY A 1 89 ? 6.040 12.205 -11.334 1.00 89.31 89 GLY A C 1
ATOM 713 O O . GLY A 1 89 ? 5.341 12.430 -10.344 1.00 89.31 89 GLY A O 1
ATOM 714 N N . SER A 1 90 ? 5.723 12.654 -12.554 1.00 93.25 90 SER A N 1
ATOM 715 C CA . SER A 1 90 ? 4.513 13.414 -12.893 1.00 93.25 90 SER A CA 1
ATOM 716 C C . SER A 1 90 ? 3.231 12.650 -12.557 1.00 93.25 90 SER A C 1
ATOM 718 O O . SER A 1 90 ? 2.371 13.187 -11.859 1.00 93.25 90 SER A O 1
ATOM 720 N N . ARG A 1 91 ? 3.127 11.378 -12.959 1.00 93.75 91 ARG A N 1
ATOM 721 C CA . ARG A 1 91 ? 1.945 10.543 -12.702 1.00 93.75 91 ARG A CA 1
ATOM 722 C C . ARG A 1 91 ? 1.762 10.260 -11.215 1.00 93.75 91 ARG A C 1
ATOM 724 O O . ARG A 1 91 ? 0.657 10.351 -10.680 1.00 93.75 91 ARG A O 1
ATOM 731 N N . ARG A 1 92 ? 2.862 9.986 -10.507 1.00 92.44 92 ARG A N 1
ATOM 732 C CA . ARG A 1 92 ? 2.832 9.828 -9.046 1.00 92.44 92 ARG A CA 1
ATOM 733 C C . ARG A 1 92 ? 2.331 11.102 -8.353 1.00 92.44 92 ARG A C 1
ATOM 735 O O . ARG A 1 92 ? 1.539 10.997 -7.416 1.00 92.44 92 ARG A O 1
ATOM 742 N N . ARG A 1 93 ? 2.787 12.281 -8.798 1.00 93.50 93 ARG A N 1
ATOM 743 C CA . ARG A 1 93 ? 2.365 13.588 -8.266 1.00 93.50 93 ARG A CA 1
ATOM 744 C C . ARG A 1 93 ? 0.887 13.864 -8.541 1.00 93.50 93 ARG A C 1
ATOM 746 O O . ARG A 1 93 ? 0.188 14.300 -7.633 1.00 93.50 93 ARG A O 1
ATOM 753 N N . GLU A 1 94 ? 0.407 13.569 -9.744 1.00 94.81 94 GLU A N 1
ATOM 754 C CA . GLU A 1 94 ? -1.002 13.724 -10.119 1.00 94.81 94 GLU A CA 1
ATOM 755 C C . GLU A 1 94 ? -1.926 12.925 -9.187 1.00 94.81 94 GLU A C 1
ATOM 757 O O . GLU A 1 94 ? -2.837 13.489 -8.581 1.00 94.81 94 GLU A O 1
ATOM 762 N N . LEU A 1 95 ? -1.643 11.631 -8.990 1.00 94.75 95 LEU A N 1
ATOM 763 C CA . LEU A 1 95 ? -2.436 10.788 -8.091 1.00 94.75 95 LEU A CA 1
ATOM 764 C C . LEU A 1 95 ? -2.353 11.256 -6.634 1.00 94.75 95 LEU A C 1
ATOM 766 O O . LEU A 1 95 ? -3.333 11.163 -5.898 1.00 94.75 95 LEU A O 1
ATOM 770 N N . SER A 1 96 ? -1.193 11.764 -6.207 1.00 94.00 96 SER A N 1
ATOM 771 C CA . SER A 1 96 ? -1.031 12.375 -4.886 1.00 94.00 96 SER A CA 1
ATOM 772 C C . SER A 1 96 ? -1.992 13.556 -4.686 1.00 94.00 96 SER A C 1
ATOM 774 O O . SER A 1 96 ? -2.711 13.593 -3.687 1.00 94.00 96 SER A O 1
ATOM 776 N N . ILE A 1 97 ? -2.080 14.462 -5.666 1.00 94.44 97 ILE A N 1
ATOM 777 C CA . ILE A 1 97 ? -3.011 15.602 -5.648 1.00 94.44 97 ILE A CA 1
ATOM 778 C C . ILE A 1 97 ? -4.463 15.109 -5.615 1.00 94.44 97 ILE A C 1
ATOM 780 O O . ILE A 1 97 ? -5.233 15.527 -4.753 1.00 94.44 97 ILE A O 1
ATOM 784 N N . GLN A 1 98 ? -4.826 14.169 -6.492 1.00 94.62 98 GLN A N 1
ATOM 785 C CA . GLN A 1 98 ? -6.190 13.631 -6.582 1.00 94.62 98 GLN A CA 1
ATOM 786 C C . GLN A 1 98 ? -6.651 12.926 -5.296 1.00 94.62 98 GLN A C 1
ATOM 788 O O . GLN A 1 98 ? -7.837 12.935 -4.974 1.00 94.62 98 GLN A O 1
ATOM 793 N N . LEU A 1 99 ? -5.726 12.315 -4.552 1.00 92.75 99 LEU A N 1
ATOM 794 C CA . LEU A 1 99 ? -6.004 11.637 -3.281 1.00 92.75 99 LEU A CA 1
ATOM 795 C C . LEU A 1 99 ? -5.877 12.563 -2.057 1.00 92.75 99 LEU A C 1
ATOM 797 O O . LEU A 1 99 ? -6.202 12.153 -0.933 1.00 92.75 99 LEU A O 1
ATOM 801 N N . GLY A 1 100 ? -5.407 13.799 -2.248 1.00 92.56 100 GLY A N 1
ATOM 802 C CA . GLY A 1 100 ? -5.119 14.741 -1.169 1.00 92.56 100 GLY A CA 1
ATOM 803 C C . GLY A 1 100 ? -4.034 14.219 -0.225 1.00 92.56 100 GLY A C 1
ATOM 804 O O . GLY A 1 100 ? -4.240 14.194 0.989 1.00 92.56 100 GLY A O 1
ATOM 805 N N . ILE A 1 101 ? -2.929 13.719 -0.786 1.00 87.81 101 ILE A N 1
ATOM 806 C CA . ILE A 1 101 ? -1.726 13.290 -0.060 1.00 87.81 101 ILE A CA 1
ATOM 807 C C . ILE A 1 101 ? -0.505 14.028 -0.619 1.00 87.81 101 ILE A C 1
ATOM 809 O O . ILE A 1 101 ? -0.299 14.048 -1.832 1.00 87.81 101 ILE A O 1
ATOM 813 N N . TRP A 1 102 ? 0.305 14.611 0.264 1.00 63.09 102 TRP A N 1
ATOM 814 C CA . TRP A 1 102 ? 1.558 15.289 -0.085 1.00 63.09 102 TRP A CA 1
ATOM 815 C C . TRP A 1 102 ? 2.738 14.308 -0.042 1.00 63.09 102 TRP A C 1
ATOM 817 O O . TRP A 1 102 ? 2.807 13.474 0.897 1.00 63.09 102 TRP A O 1
#

Radius of gyration: 12.7 Å; chains: 1; bounding box: 30×33×28 Å

Sequence (102 aa):
MIEIMKLNDKAYTTYKQTVRGNRTITKSEAAKKLTRNVILAREYFPELIKKNVLGITYVYGNLHIKVRGKTIVSIENYKGGCNHIDIPGSRRRELSIQLGIW

Organism: NCBI:txid586416

Secondary structure (DSSP, 8-state):
-PPPPEE-HHHHHHHHHHSTT-TT--HHHHHHHHHHHHHHHHHH-GGG-EEETTEEEEEETTEEEEEETTEEEEEEE-TT--------HHHHHHHHHHHT--

InterPro domains:
  IPR059734 YorE [PF27492] (5-88)

Foldseek 3Di:
DQDQFAEDPAALVCCLPVDPPNVPDDSLLVSLLVSLQQVQQVVQPVVPWDQDPQAIWGDRAQWTFGDDPRYGDHIDGHPPDGPPDDDPPVSSVVSCVVSVHD

pLDDT: mean 91.7, std 9.27, range [51.78, 98.19]